Protein AF-A0A943TCZ1-F1 (afdb_monomer_lite)

pLDDT: mean 88.21, std 10.5, range [41.62, 96.69]

Structure (mmCIF, N/CA/C/O backbone):
data_AF-A0A943TCZ1-F1
#
_entry.id   AF-A0A943TCZ1-F1
#
loop_
_atom_site.group_PDB
_atom_site.id
_atom_site.type_symbol
_atom_site.label_atom_id
_atom_site.label_alt_id
_atom_site.label_comp_id
_atom_site.label_asym_id
_atom_site.label_entity_id
_atom_site.label_seq_id
_atom_site.pdbx_PDB_ins_code
_atom_site.Cartn_x
_atom_site.Cartn_y
_atom_site.Cartn_z
_atom_site.occupancy
_atom_site.B_iso_or_equiv
_atom_site.auth_seq_id
_atom_site.auth_comp_id
_atom_site.auth_asym_id
_atom_site.auth_atom_id
_atom_site.pdbx_PDB_model_num
ATOM 1 N N . MET A 1 1 ? 4.878 27.561 10.740 1.00 53.47 1 MET A N 1
ATOM 2 C CA . MET A 1 1 ? 6.114 27.032 10.126 1.00 53.47 1 MET A CA 1
ATOM 3 C C . MET A 1 1 ? 5.640 25.947 9.179 1.00 53.47 1 MET A C 1
ATOM 5 O O . MET A 1 1 ? 4.854 25.131 9.629 1.00 53.47 1 MET A O 1
ATOM 9 N N . ILE A 1 2 ? 5.937 26.038 7.881 1.00 61.66 2 ILE A N 1
ATOM 10 C CA . ILE A 1 2 ? 5.538 24.991 6.928 1.00 61.66 2 ILE A CA 1
ATOM 11 C C . ILE A 1 2 ? 6.562 23.873 7.087 1.00 61.66 2 ILE A C 1
ATOM 13 O O . ILE A 1 2 ? 7.747 24.120 6.853 1.00 61.66 2 ILE A O 1
ATOM 17 N N . ASP A 1 3 ? 6.124 22.692 7.509 1.00 73.38 3 ASP A N 1
ATOM 18 C CA . ASP A 1 3 ? 7.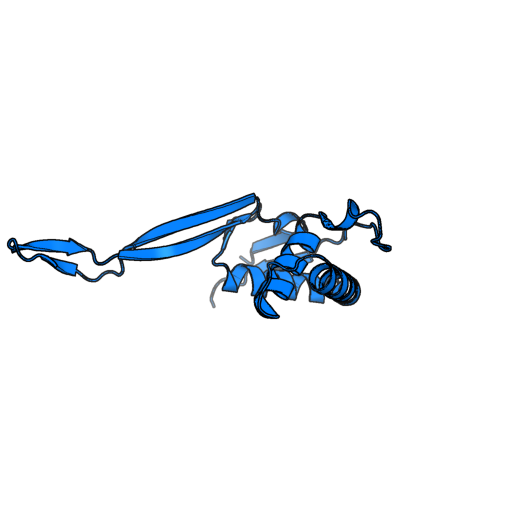007 21.533 7.587 1.00 73.38 3 ASP A CA 1
ATOM 19 C C . ASP A 1 3 ? 7.156 20.940 6.184 1.00 73.38 3 ASP A C 1
ATOM 21 O O . ASP A 1 3 ? 6.188 20.537 5.536 1.00 73.38 3 ASP A O 1
ATOM 25 N N . MET A 1 4 ? 8.394 20.945 5.687 1.00 77.38 4 MET A N 1
ATOM 26 C CA . MET A 1 4 ? 8.756 20.368 4.396 1.00 77.38 4 MET A CA 1
ATOM 27 C C . MET A 1 4 ? 9.353 18.981 4.623 1.00 77.38 4 MET A C 1
ATOM 29 O O . MET A 1 4 ? 10.403 18.848 5.256 1.00 77.38 4 MET A O 1
ATOM 33 N N . LYS A 1 5 ? 8.723 17.954 4.052 1.00 79.56 5 LYS A N 1
ATOM 34 C CA . LYS A 1 5 ? 9.248 16.586 4.019 1.00 79.56 5 LYS A CA 1
ATOM 35 C C . LYS A 1 5 ? 9.639 16.223 2.595 1.00 79.56 5 LYS A C 1
ATOM 37 O O . LYS A 1 5 ? 8.893 16.459 1.650 1.00 79.56 5 LYS A O 1
ATOM 42 N N . ILE A 1 6 ? 10.824 15.644 2.444 1.00 81.19 6 ILE A N 1
ATOM 43 C CA . ILE A 1 6 ? 11.269 15.056 1.181 1.00 81.19 6 ILE A CA 1
ATOM 44 C C . ILE A 1 6 ? 10.963 13.570 1.272 1.00 81.19 6 ILE A C 1
ATOM 46 O O . ILE A 1 6 ? 11.520 12.900 2.138 1.00 81.19 6 ILE A O 1
ATOM 50 N N . VAL A 1 7 ? 10.098 13.074 0.396 1.00 83.75 7 VAL A N 1
ATOM 51 C CA . VAL A 1 7 ? 9.705 11.663 0.358 1.00 83.75 7 VAL A CA 1
ATOM 52 C C . VAL A 1 7 ? 10.007 11.055 -1.005 1.00 83.75 7 VAL A C 1
ATOM 54 O O . VAL A 1 7 ? 10.078 11.752 -2.018 1.00 83.75 7 VAL A O 1
ATOM 57 N N . CYS A 1 8 ? 10.181 9.745 -1.043 1.00 87.44 8 CYS A N 1
ATOM 58 C CA . CYS A 1 8 ? 10.250 8.950 -2.263 1.00 87.44 8 CYS A CA 1
ATOM 59 C C . CYS A 1 8 ? 9.148 7.887 -2.252 1.00 87.44 8 CYS A C 1
ATOM 61 O O . CYS A 1 8 ? 8.582 7.583 -1.203 1.00 87.44 8 CYS A O 1
ATOM 63 N N . ILE A 1 9 ? 8.834 7.297 -3.407 1.00 89.75 9 ILE A N 1
ATOM 64 C CA . ILE A 1 9 ? 7.777 6.276 -3.479 1.00 89.75 9 ILE A CA 1
ATOM 65 C C . ILE A 1 9 ? 8.054 5.084 -2.547 1.00 89.75 9 ILE A C 1
ATOM 67 O O . ILE A 1 9 ? 7.140 4.564 -1.912 1.00 89.75 9 ILE A O 1
ATOM 71 N N . SER A 1 10 ? 9.325 4.712 -2.374 1.00 91.12 10 SER A N 1
ATOM 72 C CA . SER A 1 10 ? 9.715 3.625 -1.475 1.00 91.12 10 SER A CA 1
ATOM 73 C C . SER A 1 10 ? 9.480 3.915 0.003 1.00 91.12 10 SER A C 1
ATOM 75 O O . SER A 1 10 ? 9.431 2.982 0.799 1.00 91.12 10 SER A O 1
ATOM 77 N N . ASP A 1 11 ? 9.274 5.175 0.390 1.00 91.62 11 ASP A N 1
ATOM 78 C CA . ASP A 1 11 ? 8.892 5.503 1.763 1.00 91.62 11 ASP A CA 1
ATOM 79 C C . ASP A 1 11 ? 7.479 5.020 2.112 1.00 91.62 11 ASP A C 1
ATOM 81 O O . ASP A 1 11 ? 7.190 4.774 3.284 1.00 91.62 11 ASP A O 1
ATOM 85 N N . TYR A 1 12 ? 6.633 4.822 1.096 1.00 92.31 12 TYR A N 1
ATOM 86 C CA . TYR A 1 12 ? 5.274 4.292 1.214 1.00 92.31 12 TYR A CA 1
ATOM 87 C C . TYR A 1 12 ? 5.229 2.762 1.158 1.00 92.31 12 TYR A C 1
ATOM 89 O O . TYR A 1 12 ? 4.146 2.183 1.253 1.00 92.31 12 TYR A O 1
ATOM 97 N N . ALA A 1 13 ? 6.375 2.084 1.030 1.00 94.62 13 ALA A N 1
ATOM 98 C CA . ALA A 1 13 ? 6.426 0.629 1.071 1.00 94.62 13 ALA A CA 1
ATOM 99 C C . ALA A 1 13 ? 5.868 0.106 2.406 1.00 94.62 13 ALA A C 1
ATOM 101 O O . ALA A 1 13 ? 6.247 0.560 3.489 1.00 94.62 13 ALA A O 1
ATOM 102 N N . ILE A 1 14 ? 4.944 -0.852 2.318 1.00 96.38 14 ILE A N 1
ATOM 103 C CA . ILE A 1 14 ? 4.311 -1.461 3.488 1.00 96.38 14 ILE A CA 1
ATOM 104 C C . ILE A 1 14 ? 5.264 -2.505 4.070 1.00 96.38 14 ILE A C 1
ATOM 106 O O . ILE A 1 14 ? 5.535 -3.521 3.433 1.00 96.38 14 ILE A O 1
ATOM 110 N N . HIS A 1 15 ? 5.707 -2.290 5.307 1.00 94.25 15 HIS A N 1
ATOM 111 C CA . HIS A 1 15 ? 6.481 -3.278 6.068 1.00 94.25 15 HIS A CA 1
ATOM 112 C C . HIS A 1 15 ? 5.571 -4.263 6.791 1.00 94.25 15 HIS A C 1
ATOM 114 O O . HIS A 1 15 ? 5.792 -5.474 6.767 1.00 94.25 15 HIS A O 1
ATOM 120 N N . HIS A 1 16 ? 4.522 -3.739 7.429 1.00 94.06 16 HIS A N 1
ATOM 121 C CA . HIS A 1 16 ? 3.592 -4.529 8.226 1.00 94.06 16 HIS A CA 1
ATOM 122 C C . HIS A 1 16 ? 2.151 -4.074 8.019 1.00 94.06 16 HIS A C 1
ATOM 124 O O . HIS A 1 16 ? 1.847 -2.882 8.050 1.00 94.06 16 HIS A O 1
ATOM 130 N N . ARG A 1 17 ? 1.251 -5.051 7.873 1.00 95.31 17 ARG A N 1
ATOM 131 C CA . ARG A 1 17 ? -0.197 -4.860 7.990 1.00 95.31 17 ARG A CA 1
ATOM 132 C C . ARG A 1 17 ? -0.602 -5.244 9.413 1.00 95.31 17 ARG A C 1
ATOM 134 O O . ARG A 1 17 ? -0.423 -6.390 9.820 1.00 95.31 17 ARG A O 1
ATOM 141 N N . ILE A 1 18 ? -1.081 -4.277 10.187 1.00 95.12 18 ILE A N 1
ATOM 142 C CA . ILE A 1 18 ? -1.345 -4.399 11.623 1.00 95.12 18 ILE A CA 1
ATOM 143 C C . ILE A 1 18 ? -2.848 -4.295 11.867 1.00 95.12 18 ILE A C 1
ATOM 145 O O . ILE A 1 18 ? -3.475 -3.307 11.500 1.00 95.12 18 ILE A O 1
ATOM 149 N N . GLY A 1 19 ? -3.418 -5.283 12.553 1.00 94.69 19 GLY A N 1
ATOM 150 C CA . GLY A 1 19 ? -4.782 -5.221 13.070 1.00 94.69 19 GLY A CA 1
ATOM 151 C C . GLY A 1 19 ? -4.804 -4.781 14.534 1.00 94.69 19 GLY A C 1
ATOM 152 O O . GLY A 1 19 ? -4.134 -5.393 15.368 1.00 94.69 19 GLY A O 1
ATOM 153 N N . ARG A 1 20 ? -5.577 -3.745 14.875 1.00 93.00 20 ARG A N 1
ATOM 154 C CA . ARG A 1 20 ? -5.735 -3.245 16.252 1.00 93.00 20 ARG A CA 1
ATOM 155 C C . ARG A 1 20 ? -7.204 -3.151 16.643 1.00 93.00 20 ARG A C 1
ATOM 157 O O . ARG A 1 20 ? -8.063 -2.791 15.847 1.00 93.00 20 ARG A O 1
ATOM 164 N N . SER A 1 21 ? -7.491 -3.464 17.903 1.00 91.56 21 SER A N 1
ATOM 165 C CA . SER A 1 21 ? -8.804 -3.233 18.507 1.00 91.56 21 SER A CA 1
ATOM 166 C C . SER A 1 21 ? -8.819 -1.842 19.130 1.00 91.56 21 SER A C 1
ATOM 168 O O . SER A 1 21 ? -8.202 -1.643 20.175 1.00 91.56 21 SER A O 1
ATOM 170 N N . GLU A 1 22 ? -9.562 -0.909 18.544 1.00 90.25 22 GLU A N 1
ATOM 171 C CA . GLU A 1 22 ? -9.696 0.448 19.075 1.00 90.25 22 GLU A CA 1
ATOM 172 C C . GLU A 1 22 ? -11.033 0.658 19.797 1.00 90.25 22 GLU A C 1
ATOM 174 O O . GLU A 1 22 ? -12.077 0.198 19.321 1.00 90.25 22 GLU A O 1
ATOM 179 N N . PRO A 1 23 ? -11.040 1.363 20.942 1.00 88.19 23 PRO A N 1
ATOM 180 C CA . PRO A 1 23 ? -12.271 1.715 21.630 1.00 88.19 23 PRO A CA 1
ATOM 181 C C . PRO A 1 23 ? -13.070 2.740 20.820 1.00 88.19 23 PRO A C 1
ATOM 183 O O . PRO A 1 23 ? -12.549 3.745 20.353 1.00 88.19 23 PRO A O 1
ATOM 186 N N . THR A 1 24 ? -14.378 2.522 20.711 1.00 86.81 24 THR A N 1
ATOM 187 C CA . THR A 1 24 ? -15.301 3.426 19.995 1.00 86.81 24 THR A CA 1
ATOM 188 C C . THR A 1 24 ? -15.723 4.653 20.806 1.00 86.81 24 THR A C 1
ATOM 190 O O . THR A 1 24 ? -16.577 5.415 20.366 1.00 86.81 24 THR A O 1
ATOM 193 N N . GLY A 1 25 ? -15.228 4.799 22.036 1.00 86.88 25 GLY A N 1
ATOM 194 C CA . GLY A 1 25 ? -15.722 5.787 23.001 1.00 86.88 25 GLY A CA 1
ATOM 195 C C . GLY A 1 25 ? -17.074 5.431 23.637 1.00 86.88 25 GLY A C 1
ATOM 196 O O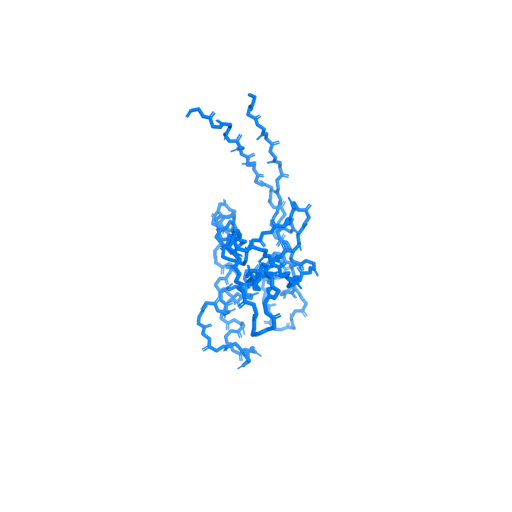 . GLY A 1 25 ? -17.474 6.071 24.604 1.00 86.88 25 GLY A O 1
ATOM 197 N N . THR A 1 26 ? -17.756 4.380 23.166 1.00 88.12 26 THR A N 1
ATOM 198 C CA . THR A 1 26 ? -19.015 3.895 23.755 1.00 88.12 26 THR A CA 1
ATOM 199 C C . THR A 1 26 ? -18.789 2.699 24.680 1.00 88.12 26 THR A C 1
ATOM 201 O O . THR A 1 26 ? -17.848 1.918 24.506 1.00 88.12 26 THR A O 1
ATOM 204 N N . THR A 1 27 ? -19.653 2.545 25.681 1.00 91.81 27 THR A N 1
ATOM 205 C CA . THR A 1 27 ? -19.656 1.405 26.607 1.00 91.81 27 THR A CA 1
ATOM 206 C C . THR A 1 27 ? -20.961 0.621 26.500 1.00 91.81 27 THR A C 1
ATOM 208 O O . THR A 1 27 ? -21.969 1.123 26.008 1.00 91.81 27 THR A O 1
ATOM 211 N N . TYR A 1 28 ? -20.945 -0.637 26.936 1.00 90.00 28 TYR A N 1
ATOM 212 C CA . TYR A 1 28 ? -22.134 -1.477 27.048 1.00 90.00 28 TYR A CA 1
ATOM 213 C C . TYR A 1 28 ? -22.106 -2.286 28.346 1.00 90.00 28 TYR A C 1
ATOM 215 O O . TYR A 1 28 ? -21.039 -2.656 28.846 1.00 90.00 28 TYR A O 1
ATOM 223 N N . THR A 1 29 ? -23.287 -2.576 28.890 1.00 90.75 29 THR A N 1
ATOM 224 C CA . THR A 1 29 ? -23.441 -3.435 30.069 1.00 90.75 29 THR A CA 1
ATOM 225 C C . THR A 1 29 ? -23.580 -4.886 29.622 1.00 90.75 29 THR A C 1
ATOM 227 O O . THR A 1 29 ? -24.446 -5.237 28.824 1.00 90.75 29 THR A O 1
ATOM 230 N N . THR A 1 30 ? -22.700 -5.747 30.121 1.00 89.12 30 THR A N 1
ATOM 231 C CA . THR A 1 30 ? -22.760 -7.193 29.883 1.00 89.12 30 THR A CA 1
ATOM 232 C C . THR A 1 30 ? -23.941 -7.820 30.628 1.00 89.12 30 THR A C 1
ATOM 234 O O . THR A 1 30 ? -24.446 -7.262 31.600 1.00 89.12 30 THR A O 1
ATOM 237 N N . ARG A 1 31 ? -24.339 -9.040 30.242 1.00 87.81 31 ARG A N 1
ATOM 238 C CA . ARG A 1 31 ? -25.409 -9.803 30.916 1.00 87.81 31 ARG A CA 1
ATOM 239 C C . ARG A 1 31 ? -25.187 -9.986 32.428 1.00 87.81 31 ARG A C 1
ATOM 241 O O . ARG A 1 31 ? -26.148 -10.158 33.164 1.00 87.81 31 ARG A O 1
ATOM 248 N N . PHE A 1 32 ? -23.934 -9.934 32.882 1.00 90.25 32 PHE A N 1
ATOM 249 C CA . PHE A 1 32 ? -23.540 -10.056 34.289 1.00 90.25 32 PHE A CA 1
ATOM 250 C C . PHE A 1 32 ? -23.456 -8.706 35.028 1.00 90.25 32 PHE A C 1
ATOM 252 O O . PHE A 1 32 ? -22.952 -8.659 36.142 1.00 90.25 32 PHE A O 1
ATOM 259 N N . GLY A 1 33 ? -23.897 -7.604 34.412 1.00 90.00 33 GLY A N 1
ATOM 260 C CA . GLY A 1 33 ? -23.903 -6.266 35.016 1.00 90.00 33 GLY A CA 1
ATOM 261 C C . GLY A 1 33 ? -22.589 -5.486 34.893 1.00 90.00 33 GLY A C 1
ATOM 262 O O . GLY A 1 33 ? -22.540 -4.324 35.278 1.00 90.00 33 GLY A O 1
ATOM 263 N N . ASN A 1 34 ? -21.532 -6.070 34.318 1.00 92.44 34 ASN A N 1
ATOM 264 C CA . ASN A 1 34 ? -20.249 -5.378 34.149 1.00 92.44 34 ASN A CA 1
ATOM 265 C C . ASN A 1 34 ? -20.274 -4.435 32.942 1.00 92.44 34 ASN A C 1
ATOM 267 O O . ASN A 1 34 ? -20.676 -4.857 31.855 1.00 92.44 34 ASN A O 1
ATOM 271 N N . THR A 1 35 ? -19.765 -3.215 33.104 1.00 89.50 35 THR A N 1
ATOM 272 C CA . THR A 1 35 ? -19.562 -2.254 32.009 1.00 89.50 35 THR A CA 1
ATOM 273 C C . THR A 1 35 ? -18.283 -2.581 31.239 1.00 89.50 35 THR A C 1
ATOM 275 O O . THR A 1 35 ? -17.225 -2.766 31.837 1.00 89.50 35 THR A O 1
ATOM 278 N N . ARG A 1 36 ? -18.359 -2.646 29.907 1.00 88.75 36 ARG A N 1
ATOM 279 C CA . ARG A 1 36 ? -17.199 -2.817 29.018 1.00 88.75 36 ARG A CA 1
ATOM 280 C C . ARG A 1 36 ? -17.192 -1.770 27.912 1.00 88.75 36 ARG A C 1
ATOM 282 O O . ARG A 1 36 ? -18.247 -1.294 27.504 1.00 88.75 36 ARG A O 1
ATOM 289 N N . HIS A 1 37 ? -16.008 -1.441 27.401 1.00 89.56 37 HIS A N 1
ATOM 290 C CA . HIS A 1 37 ? -15.878 -0.621 26.198 1.00 89.56 37 HIS A CA 1
ATOM 291 C C . HIS A 1 37 ? -16.273 -1.423 24.963 1.00 89.56 37 HIS A C 1
ATOM 293 O O . HIS A 1 37 ? -15.898 -2.588 24.805 1.00 89.56 37 HIS A O 1
ATOM 299 N N . LYS A 1 38 ? -17.035 -0.786 24.078 1.00 90.94 38 LYS A N 1
ATOM 300 C CA . LYS A 1 38 ? -17.269 -1.300 22.738 1.00 90.94 38 LYS A CA 1
ATOM 301 C C . LYS A 1 38 ? -16.035 -0.977 21.905 1.00 90.94 38 LYS A C 1
ATOM 303 O O . LYS A 1 38 ? -15.711 0.195 21.713 1.00 90.94 38 LYS A O 1
ATOM 308 N N . ASN A 1 39 ? -15.379 -2.015 21.410 1.00 91.38 39 ASN A N 1
ATOM 309 C CA . ASN A 1 39 ? -14.218 -1.889 20.541 1.00 91.38 39 ASN A CA 1
ATOM 310 C C . ASN A 1 39 ? -14.586 -2.266 19.106 1.00 91.38 39 ASN A C 1
ATOM 312 O O . ASN A 1 39 ? -15.529 -3.030 18.886 1.00 91.38 39 ASN A O 1
ATOM 316 N N . VAL A 1 40 ? -13.833 -1.741 18.146 1.00 93.19 40 VAL A N 1
ATOM 317 C CA . VAL A 1 40 ? -13.921 -2.097 16.727 1.00 93.19 40 VAL A CA 1
ATOM 318 C C . VAL A 1 40 ? -12.521 -2.438 16.235 1.00 93.19 40 VAL A C 1
ATOM 320 O O . VAL A 1 40 ? -11.536 -1.829 16.652 1.00 93.19 40 VAL A O 1
ATOM 323 N N . PHE A 1 41 ? -12.434 -3.450 15.379 1.00 93.56 41 PHE A N 1
ATOM 324 C CA . PHE A 1 41 ? -11.192 -3.812 14.715 1.00 93.56 41 PHE A CA 1
ATOM 325 C C . PHE A 1 41 ? -10.878 -2.803 13.606 1.00 93.56 41 PHE A C 1
ATOM 327 O O . PHE A 1 41 ? -11.757 -2.468 12.814 1.00 93.56 41 PHE A O 1
ATOM 334 N N . LYS A 1 42 ? -9.634 -2.335 13.555 1.00 93.81 42 LYS A N 1
ATOM 335 C CA . LYS A 1 42 ? -9.113 -1.452 12.514 1.00 93.81 42 LYS A CA 1
ATOM 336 C C . LYS A 1 42 ? -7.776 -1.967 12.006 1.00 93.81 42 LYS A C 1
ATOM 338 O O . LYS A 1 42 ? -6.987 -2.515 12.776 1.00 93.81 42 LYS A O 1
ATOM 343 N N . GLU A 1 43 ? -7.528 -1.750 10.725 1.00 95.69 43 GLU A N 1
ATOM 344 C CA . GLU A 1 43 ? -6.269 -2.093 10.074 1.00 95.69 43 GLU A CA 1
ATOM 345 C C . GLU A 1 43 ? -5.407 -0.853 9.864 1.00 95.69 43 GLU A C 1
ATOM 347 O O . GLU A 1 43 ? -5.918 0.242 9.619 1.00 95.69 43 GLU A O 1
ATOM 352 N N . PHE A 1 44 ? -4.096 -1.054 9.948 1.00 95.56 44 PHE A N 1
ATOM 353 C CA . PHE A 1 44 ? -3.080 -0.033 9.753 1.00 95.56 44 PHE A CA 1
ATOM 354 C C . PHE A 1 44 ? -1.910 -0.593 8.952 1.00 95.56 44 PHE A C 1
ATOM 356 O O . PHE A 1 44 ? -1.484 -1.726 9.175 1.00 95.56 44 PHE A O 1
ATOM 363 N N . TYR A 1 45 ? -1.364 0.207 8.045 1.00 96.69 45 TYR A N 1
ATOM 364 C CA . TYR A 1 45 ? -0.166 -0.110 7.278 1.00 96.69 45 TYR A CA 1
ATOM 365 C C . TYR A 1 45 ? 1.004 0.693 7.822 1.00 96.69 45 TYR A C 1
ATOM 367 O O . TYR A 1 45 ? 0.968 1.923 7.845 1.00 96.69 45 TYR A O 1
ATOM 375 N N . GLN A 1 46 ? 2.031 -0.016 8.280 1.00 95.69 46 GLN A N 1
ATOM 376 C CA . GLN A 1 46 ? 3.266 0.576 8.767 1.00 95.69 46 GLN A CA 1
ATOM 377 C C . GLN A 1 46 ? 4.240 0.763 7.604 1.00 95.69 46 GLN A C 1
ATOM 379 O O . GLN A 1 46 ? 4.569 -0.197 6.904 1.00 95.69 46 GLN A O 1
ATOM 384 N N . THR A 1 47 ? 4.712 1.994 7.433 1.00 94.56 47 THR A N 1
ATOM 385 C CA . THR A 1 47 ? 5.641 2.428 6.377 1.00 94.56 47 THR A CA 1
ATOM 386 C C . THR A 1 47 ? 6.822 3.193 6.993 1.00 94.56 47 THR A C 1
ATOM 388 O O . THR A 1 47 ? 6.863 3.378 8.213 1.00 94.56 47 THR A O 1
ATOM 391 N N . ASN A 1 48 ? 7.782 3.666 6.189 1.00 90.50 48 ASN A N 1
ATOM 392 C CA . ASN A 1 48 ? 8.928 4.440 6.703 1.00 90.50 48 ASN A CA 1
ATOM 393 C C . ASN A 1 48 ? 8.529 5.809 7.270 1.00 90.50 48 ASN A C 1
ATOM 395 O O . ASN A 1 48 ? 9.219 6.350 8.132 1.00 90.50 48 ASN A O 1
ATOM 399 N N . ILE A 1 49 ? 7.426 6.372 6.782 1.00 89.56 49 ILE A N 1
ATOM 400 C CA . ILE A 1 49 ? 6.963 7.725 7.124 1.00 89.56 49 ILE A CA 1
ATOM 401 C C . ILE A 1 49 ? 5.832 7.729 8.157 1.00 89.56 49 ILE A C 1
ATOM 403 O O . ILE A 1 49 ? 5.365 8.797 8.548 1.00 89.56 49 ILE A O 1
ATOM 407 N N . GLY A 1 50 ? 5.401 6.551 8.614 1.00 91.62 50 GLY A N 1
ATOM 408 C CA . GLY A 1 50 ? 4.392 6.411 9.657 1.00 91.62 50 GLY A CA 1
ATOM 409 C C . GLY A 1 50 ? 3.371 5.315 9.385 1.00 91.62 50 GLY A C 1
ATOM 410 O O . GLY A 1 50 ? 3.550 4.446 8.526 1.00 91.62 50 GLY A O 1
ATOM 411 N N . GLU A 1 51 ? 2.296 5.359 10.165 1.00 94.56 51 GLU A N 1
ATOM 412 C CA . GLU A 1 51 ? 1.169 4.439 10.065 1.00 94.56 51 GLU A CA 1
ATOM 413 C C . GLU A 1 51 ? -0.011 5.112 9.368 1.00 94.56 51 GLU A C 1
ATOM 415 O O . GLU A 1 51 ? -0.377 6.243 9.687 1.00 94.56 51 GLU A O 1
ATOM 420 N N . PHE A 1 52 ? -0.639 4.386 8.450 1.00 94.44 52 PHE A N 1
ATOM 421 C CA . PHE A 1 52 ? -1.812 4.844 7.712 1.00 94.44 52 PHE A CA 1
ATOM 422 C C . PHE A 1 52 ? -2.952 3.844 7.847 1.00 94.44 52 PHE A C 1
ATOM 424 O O . PHE A 1 52 ? -2.717 2.648 8.003 1.00 94.44 52 PHE A O 1
ATOM 431 N N . THR A 1 53 ? -4.193 4.307 7.718 1.00 94.56 53 THR A N 1
ATOM 432 C CA . THR A 1 53 ? -5.293 3.398 7.371 1.00 94.56 53 THR A CA 1
ATOM 433 C C . THR A 1 53 ? -5.135 2.937 5.914 1.00 94.56 53 THR A C 1
ATOM 435 O O . THR A 1 5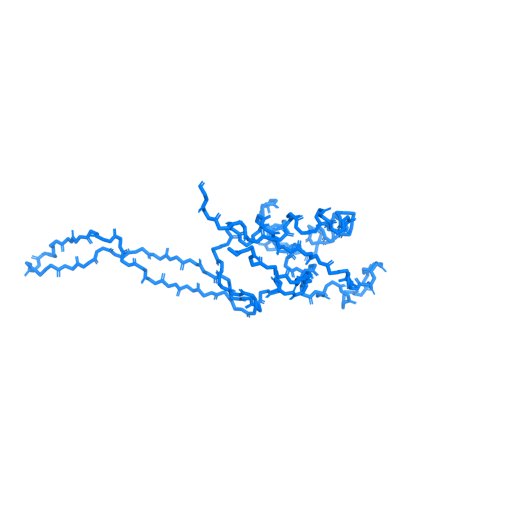3 ? -4.566 3.687 5.117 1.00 94.56 53 THR A O 1
ATOM 438 N N . PRO A 1 54 ? -5.648 1.753 5.529 1.00 95.00 54 PRO A N 1
ATOM 439 C CA . PRO A 1 54 ? -5.549 1.253 4.155 1.00 95.00 54 PRO A CA 1
ATOM 440 C C . PRO A 1 54 ? -6.028 2.257 3.100 1.00 95.00 54 PRO A C 1
ATOM 442 O O . PRO A 1 54 ? -5.317 2.543 2.140 1.00 95.00 54 PRO A O 1
ATOM 445 N N . GLU A 1 55 ? -7.195 2.865 3.332 1.00 94.31 55 GLU A N 1
ATOM 446 C CA . GLU A 1 55 ? -7.787 3.855 2.426 1.00 94.31 55 GLU A CA 1
ATOM 447 C C . GLU A 1 55 ? -6.886 5.083 2.261 1.00 94.31 55 GLU A C 1
ATOM 449 O O . GLU A 1 55 ? -6.638 5.525 1.139 1.00 94.31 55 GLU A O 1
ATOM 454 N N . LYS A 1 56 ? -6.345 5.611 3.371 1.00 94.56 56 LYS A N 1
ATOM 455 C CA . LYS A 1 56 ? -5.488 6.797 3.318 1.00 94.56 56 LYS A CA 1
ATOM 456 C C . LYS A 1 56 ? -4.136 6.493 2.685 1.00 94.56 56 LYS A C 1
ATOM 458 O O . LYS A 1 56 ? -3.614 7.313 1.936 1.00 94.56 56 LYS A O 1
ATOM 463 N N . TRP A 1 57 ? -3.576 5.323 2.980 1.00 96.31 57 TRP A N 1
ATOM 464 C CA . TRP A 1 57 ? -2.334 4.870 2.370 1.00 96.31 57 TRP A CA 1
ATOM 465 C C . TRP A 1 57 ? -2.464 4.806 0.847 1.00 96.31 57 TRP A C 1
ATOM 467 O O . TRP A 1 57 ? -1.621 5.363 0.145 1.00 96.31 57 TRP A O 1
ATOM 477 N N . LEU A 1 58 ? -3.538 4.189 0.343 1.00 96.00 58 LEU A N 1
ATOM 478 C CA . LEU A 1 58 ? -3.780 4.070 -1.092 1.00 96.00 58 LEU A CA 1
ATOM 479 C C . LEU A 1 58 ? -3.946 5.446 -1.744 1.00 96.00 58 LEU A C 1
ATOM 481 O O . LEU A 1 58 ? -3.286 5.734 -2.739 1.00 96.00 58 LEU A O 1
ATOM 485 N N . GLU A 1 59 ? -4.763 6.317 -1.145 1.00 94.75 59 GLU A N 1
ATOM 486 C CA . GLU A 1 59 ? -4.997 7.681 -1.633 1.00 94.75 59 GLU A CA 1
ATOM 487 C C . GLU A 1 59 ? -3.683 8.462 -1.800 1.00 94.75 59 GLU A C 1
ATOM 489 O O . GLU A 1 59 ? -3.409 8.994 -2.877 1.00 94.75 59 GLU A O 1
ATOM 494 N N . VAL A 1 60 ? -2.845 8.511 -0.757 1.00 92.25 60 VAL A N 1
ATOM 495 C CA . VAL A 1 60 ? -1.590 9.279 -0.802 1.00 92.25 60 VAL A CA 1
ATOM 496 C C . VAL A 1 60 ? -0.566 8.622 -1.732 1.00 92.25 60 VAL A C 1
ATOM 498 O O . VAL A 1 60 ? 0.135 9.322 -2.461 1.00 92.25 60 VAL A O 1
ATOM 501 N N . THR A 1 61 ? -0.501 7.289 -1.768 1.00 93.25 61 THR A N 1
ATOM 502 C CA . THR A 1 61 ? 0.428 6.570 -2.654 1.00 93.25 61 THR A CA 1
ATOM 503 C C . THR A 1 61 ? 0.099 6.837 -4.124 1.00 93.25 61 THR A C 1
ATOM 505 O O . THR A 1 61 ? 0.998 7.165 -4.898 1.00 93.25 61 THR A O 1
ATOM 508 N N . LEU A 1 62 ? -1.182 6.792 -4.508 1.00 94.44 62 LEU A N 1
A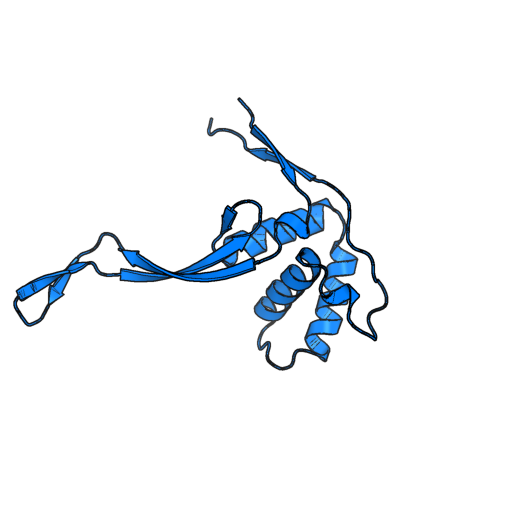TOM 509 C CA . LEU A 1 62 ? -1.621 7.113 -5.871 1.00 94.44 62 LEU A CA 1
ATOM 510 C C . LEU A 1 62 ? -1.349 8.578 -6.240 1.00 94.44 62 LEU A C 1
ATOM 512 O O . LEU A 1 62 ? -0.862 8.847 -7.337 1.00 94.44 62 LEU A O 1
ATOM 516 N N . GLN A 1 63 ? -1.581 9.524 -5.322 1.00 91.75 63 GLN A N 1
ATOM 517 C CA . GLN A 1 63 ? -1.241 10.938 -5.545 1.00 91.75 63 GLN A CA 1
ATOM 518 C C . GLN A 1 63 ? 0.253 11.131 -5.832 1.00 91.75 63 GLN A C 1
ATOM 520 O O . GLN A 1 63 ? 0.632 11.942 -6.681 1.00 91.75 63 GLN A O 1
ATOM 525 N N . ILE A 1 64 ? 1.118 10.375 -5.155 1.00 90.38 64 ILE A N 1
ATOM 526 C CA . ILE A 1 64 ? 2.565 10.447 -5.370 1.00 90.38 64 ILE A CA 1
ATOM 527 C C . ILE A 1 64 ? 2.958 9.815 -6.694 1.00 90.38 64 ILE A C 1
ATOM 529 O O . ILE A 1 64 ? 3.724 10.431 -7.427 1.00 90.38 64 ILE A O 1
ATOM 533 N N . ILE A 1 65 ? 2.407 8.651 -7.044 1.00 91.62 65 ILE A N 1
ATOM 534 C CA . ILE A 1 65 ? 2.614 8.032 -8.364 1.00 91.62 65 ILE A CA 1
ATOM 535 C C . ILE A 1 65 ? 2.243 9.021 -9.471 1.00 91.62 65 ILE A C 1
ATOM 537 O O . ILE A 1 65 ? 3.023 9.240 -10.399 1.00 91.62 65 ILE A O 1
ATOM 541 N N . GLN A 1 66 ? 1.096 9.686 -9.327 1.00 91.31 66 GLN A N 1
ATOM 542 C CA . GLN A 1 66 ? 0.636 10.693 -10.271 1.00 91.31 66 GLN A CA 1
ATOM 543 C C . GLN A 1 66 ? 1.588 11.894 -10.344 1.00 91.31 66 GLN A C 1
ATOM 545 O O . GLN A 1 66 ? 1.919 12.346 -11.439 1.00 91.31 66 GLN A O 1
ATOM 550 N N . THR A 1 67 ? 2.058 12.386 -9.195 1.00 88.50 67 THR A N 1
ATOM 551 C CA . THR A 1 67 ? 3.008 13.510 -9.105 1.00 88.50 67 THR A CA 1
ATOM 552 C C . THR A 1 67 ? 4.360 13.163 -9.732 1.00 88.50 67 THR A C 1
ATOM 554 O O . THR A 1 67 ? 4.995 14.015 -10.349 1.00 88.50 67 THR A O 1
ATOM 557 N N . LEU A 1 68 ? 4.787 11.906 -9.608 1.00 88.06 68 LEU A N 1
ATOM 558 C CA . LEU A 1 68 ? 6.000 11.372 -10.221 1.00 88.06 68 LEU A CA 1
ATOM 559 C C . LEU A 1 68 ? 5.831 11.027 -11.706 1.00 88.06 68 LEU A C 1
ATOM 561 O O . LEU A 1 68 ? 6.811 10.665 -12.348 1.00 88.06 68 LEU A O 1
ATOM 565 N N . MET A 1 69 ? 4.616 11.157 -12.248 1.00 88.56 69 MET A N 1
ATOM 566 C CA . MET A 1 69 ? 4.251 10.751 -13.606 1.00 88.56 69 MET A CA 1
ATOM 567 C C . MET A 1 69 ? 4.494 9.260 -13.898 1.00 88.56 69 MET A C 1
ATOM 569 O O . MET A 1 69 ? 4.667 8.873 -15.047 1.00 88.56 69 MET A O 1
ATOM 573 N N . GLU A 1 70 ? 4.437 8.402 -12.877 1.00 90.94 70 GLU A N 1
ATOM 574 C CA . GLU A 1 70 ? 4.666 6.951 -12.995 1.00 90.94 70 GLU A CA 1
ATOM 575 C C . GLU A 1 70 ? 3.350 6.167 -13.188 1.00 90.94 70 GLU A C 1
ATOM 577 O O . GLU A 1 70 ? 3.254 4.989 -12.847 1.00 90.94 70 GLU A O 1
ATOM 582 N N . ASN A 1 71 ? 2.304 6.816 -13.718 1.00 93.00 71 ASN A N 1
ATOM 583 C CA . ASN A 1 71 ? 0.996 6.181 -13.932 1.00 93.00 71 ASN A CA 1
ATOM 584 C C . ASN A 1 71 ? 1.064 5.062 -14.979 1.00 93.00 71 ASN A C 1
ATOM 586 O O . ASN A 1 71 ? 0.404 4.045 -14.816 1.00 93.00 71 ASN A O 1
ATOM 590 N N . GLU A 1 72 ? 1.873 5.233 -16.030 1.00 93.00 72 GLU A N 1
ATOM 591 C CA . GLU A 1 72 ? 2.060 4.202 -17.061 1.00 93.00 72 GLU A CA 1
ATOM 592 C C . GLU A 1 72 ? 2.647 2.925 -16.450 1.00 93.00 72 GLU A C 1
ATOM 594 O O . GLU A 1 72 ? 2.113 1.839 -16.654 1.00 93.00 72 GLU A O 1
ATOM 599 N N . LEU A 1 73 ? 3.670 3.067 -15.599 1.00 93.06 73 LEU A N 1
ATOM 600 C CA . LEU A 1 73 ? 4.266 1.947 -14.874 1.00 93.06 73 LEU A CA 1
ATOM 601 C C . LEU A 1 73 ? 3.257 1.272 -13.933 1.00 93.06 73 LEU A C 1
ATOM 603 O O . LEU A 1 73 ? 3.236 0.047 -13.824 1.00 93.06 73 LEU A O 1
ATOM 607 N N . LEU A 1 74 ? 2.406 2.049 -13.255 1.00 95.12 74 LEU A N 1
ATOM 608 C CA . LEU A 1 74 ? 1.348 1.490 -12.413 1.00 95.12 74 LEU A CA 1
ATOM 609 C C . LEU A 1 74 ? 0.345 0.661 -13.229 1.00 95.12 74 LEU A C 1
ATOM 611 O O . LEU A 1 74 ? -0.039 -0.415 -12.775 1.00 95.12 74 LEU A O 1
ATOM 615 N N . GLU A 1 75 ? -0.071 1.132 -14.405 1.00 95.25 75 GLU A N 1
ATOM 616 C CA . GLU A 1 75 ? -0.995 0.390 -15.271 1.00 95.25 75 GLU A CA 1
ATOM 617 C C . GLU A 1 75 ? -0.357 -0.896 -15.819 1.00 95.25 75 GLU A C 1
ATOM 619 O O . GLU A 1 75 ? -0.991 -1.949 -15.773 1.00 95.25 75 GLU A O 1
ATOM 624 N N . GLU A 1 76 ? 0.924 -0.875 -16.207 1.00 94.62 76 GLU A N 1
ATOM 625 C CA . GLU A 1 76 ? 1.648 -2.100 -16.585 1.00 94.62 76 GLU A CA 1
ATOM 626 C C . GLU A 1 76 ? 1.688 -3.125 -15.438 1.00 94.62 76 GLU A C 1
ATOM 628 O O . GLU A 1 76 ? 1.475 -4.325 -15.644 1.00 94.62 76 GLU A O 1
ATOM 633 N N . ILE A 1 77 ? 1.927 -2.664 -14.204 1.00 95.12 77 ILE A N 1
ATOM 634 C CA . ILE A 1 77 ? 1.898 -3.525 -13.015 1.00 95.12 77 ILE A CA 1
ATOM 635 C C . ILE A 1 77 ? 0.485 -4.077 -12.788 1.00 95.12 77 ILE A C 1
ATOM 637 O O . ILE A 1 77 ? 0.353 -5.269 -12.507 1.00 95.12 77 ILE A O 1
ATOM 641 N N . LYS A 1 78 ? -0.567 -3.261 -12.937 1.00 95.25 78 LYS A N 1
ATOM 642 C CA . LYS A 1 78 ? -1.965 -3.702 -12.790 1.00 95.25 78 LYS A CA 1
ATOM 643 C C . LYS A 1 78 ? -2.325 -4.793 -13.792 1.00 95.25 78 LYS A C 1
ATOM 645 O O . LYS A 1 78 ? -2.907 -5.799 -13.390 1.00 95.25 78 LYS A O 1
ATOM 650 N N . GLU A 1 79 ? -1.958 -4.634 -15.062 1.00 93.69 79 GLU A N 1
ATOM 651 C CA . GLU A 1 79 ? -2.189 -5.653 -16.094 1.00 93.69 79 GLU A CA 1
ATOM 652 C C . GLU A 1 79 ? -1.482 -6.968 -15.749 1.00 93.69 79 GLU A C 1
ATOM 654 O O . GLU A 1 79 ? -2.081 -8.047 -15.821 1.00 93.69 79 GLU A O 1
ATOM 659 N N . TYR A 1 80 ? -0.225 -6.884 -15.302 1.00 93.62 80 TYR A N 1
ATOM 660 C CA . TYR A 1 80 ? 0.529 -8.059 -14.880 1.00 93.62 80 TYR A CA 1
ATOM 661 C C . TYR A 1 80 ? -0.127 -8.753 -13.679 1.00 93.62 80 TYR A C 1
ATOM 663 O O . TYR A 1 80 ? -0.341 -9.968 -13.702 1.00 93.62 80 TYR A O 1
ATOM 671 N N . VAL A 1 81 ? -0.487 -7.991 -12.644 1.00 93.75 81 VAL A N 1
ATOM 672 C CA . VAL A 1 81 ? -1.142 -8.485 -11.426 1.00 93.75 81 VAL A CA 1
ATOM 673 C C . VAL A 1 81 ? -2.495 -9.116 -11.749 1.00 93.75 81 VAL A C 1
ATOM 675 O O . VAL A 1 81 ? -2.778 -10.209 -11.266 1.00 93.75 81 VAL A O 1
ATOM 678 N N . ALA A 1 82 ? -3.312 -8.499 -12.603 1.00 92.38 82 ALA A N 1
ATOM 679 C CA . ALA A 1 82 ? -4.609 -9.044 -13.000 1.00 92.38 82 ALA A CA 1
ATOM 680 C C . ALA A 1 82 ? -4.484 -10.417 -13.691 1.00 92.38 82 ALA A C 1
ATOM 682 O O . ALA A 1 82 ? -5.335 -11.286 -13.499 1.00 92.38 82 ALA A O 1
ATOM 683 N N . GLY A 1 83 ? -3.411 -10.636 -14.461 1.00 90.50 83 GLY A N 1
ATOM 684 C CA . GLY A 1 83 ? -3.139 -11.914 -15.127 1.00 90.50 83 GLY A CA 1
ATOM 685 C C . GLY A 1 83 ? -2.510 -12.992 -14.234 1.00 90.50 83 GLY A C 1
ATOM 686 O O . GLY A 1 83 ? -2.743 -14.179 -14.463 1.00 90.50 83 GLY A O 1
ATOM 687 N N . HIS A 1 84 ? -1.728 -12.606 -13.219 1.00 91.25 84 HIS A N 1
ATOM 688 C CA . HIS A 1 84 ? -0.890 -13.537 -12.441 1.00 91.25 84 HIS A CA 1
ATOM 689 C C . HIS A 1 84 ? -1.331 -13.718 -10.980 1.00 91.25 84 HIS A C 1
ATOM 691 O O . HIS A 1 84 ? -0.976 -14.713 -10.344 1.00 91.25 84 HIS A O 1
ATOM 697 N N . CYS A 1 85 ? -2.129 -12.801 -10.434 1.00 89.94 85 CYS A N 1
ATOM 698 C CA . CYS A 1 85 ? -2.563 -12.800 -9.037 1.00 89.94 85 CYS A CA 1
ATOM 699 C C . CYS A 1 85 ? -4.047 -13.171 -8.902 1.00 89.94 85 CYS A C 1
ATOM 701 O O . CYS A 1 85 ? -4.878 -12.365 -8.493 1.00 89.94 85 CYS A O 1
ATOM 703 N N . VAL A 1 86 ? -4.373 -14.438 -9.183 1.00 88.69 86 VAL A N 1
ATOM 704 C CA . VAL A 1 86 ? -5.754 -14.978 -9.214 1.00 88.69 86 VAL A CA 1
ATOM 705 C C . VAL A 1 86 ? -6.502 -14.862 -7.870 1.00 88.69 86 VAL A C 1
ATOM 707 O O . VAL A 1 86 ? -7.721 -15.011 -7.812 1.00 88.69 86 VAL A O 1
ATOM 710 N N . TRP A 1 87 ? -5.797 -14.613 -6.761 1.00 91.62 87 TRP A N 1
ATOM 711 C CA . TRP A 1 87 ? -6.416 -14.460 -5.440 1.00 91.62 87 TRP A CA 1
ATOM 712 C C . TRP A 1 87 ? -7.053 -13.081 -5.204 1.00 91.62 87 TRP A C 1
ATOM 714 O O . TRP A 1 87 ? -7.805 -12.945 -4.237 1.00 91.62 87 TRP A O 1
ATOM 724 N N . LEU A 1 88 ? -6.767 -12.082 -6.048 1.00 92.50 88 LEU A N 1
ATOM 725 C CA . LEU A 1 88 ? -7.359 -10.744 -5.975 1.00 92.50 88 LEU A CA 1
ATOM 726 C C . LEU A 1 88 ? -8.707 -10.753 -6.702 1.00 92.50 88 LEU A C 1
ATOM 728 O O . LEU A 1 88 ? -8.799 -11.162 -7.858 1.00 92.50 88 LEU A O 1
ATOM 732 N N . LYS A 1 89 ? -9.776 -10.356 -6.008 1.00 88.00 89 LYS A N 1
ATOM 733 C CA . LYS A 1 89 ? -11.159 -10.587 -6.467 1.00 88.00 89 LYS A CA 1
ATOM 734 C C . LYS A 1 89 ? -11.807 -9.381 -7.125 1.00 88.00 89 LYS A C 1
ATOM 736 O O . LYS A 1 89 ? -12.837 -9.532 -7.778 1.00 88.00 89 LYS A O 1
ATOM 741 N N . ASN A 1 90 ? -11.281 -8.190 -6.876 1.00 92.62 90 ASN A N 1
ATOM 742 C CA . ASN A 1 90 ? -11.861 -6.941 -7.343 1.00 92.62 90 ASN A CA 1
ATOM 743 C C . ASN A 1 90 ? -10.771 -5.959 -7.784 1.00 92.62 90 ASN A C 1
ATOM 745 O O . ASN A 1 90 ? -9.617 -6.060 -7.369 1.00 92.62 90 ASN A O 1
ATOM 749 N N . ASP A 1 91 ? -11.168 -4.981 -8.593 1.00 92.19 91 ASP A N 1
ATOM 750 C CA . ASP A 1 91 ? -10.245 -3.993 -9.162 1.00 92.19 91 ASP A CA 1
ATOM 751 C C . ASP A 1 91 ? -9.559 -3.143 -8.084 1.00 92.19 91 ASP A C 1
ATOM 753 O O . ASP A 1 91 ? -8.422 -2.718 -8.259 1.00 92.19 91 ASP A O 1
ATOM 757 N N . LYS A 1 92 ? -10.217 -2.941 -6.933 1.00 92.12 92 LYS A N 1
ATOM 758 C CA . LYS A 1 92 ? -9.646 -2.195 -5.802 1.00 92.12 92 LYS A CA 1
ATOM 759 C C . LYS A 1 92 ? -8.477 -2.937 -5.158 1.00 92.12 92 LYS A C 1
ATOM 761 O O . LYS A 1 92 ? -7.458 -2.329 -4.861 1.00 92.12 92 LYS A O 1
ATOM 766 N N . GLU A 1 93 ? -8.615 -4.244 -4.960 1.00 93.12 93 GLU A N 1
ATOM 767 C CA . GLU A 1 93 ? -7.563 -5.123 -4.447 1.00 93.12 93 GLU A CA 1
ATOM 768 C C . GLU A 1 93 ? -6.392 -5.194 -5.432 1.00 93.12 93 GLU A C 1
ATOM 770 O O . GLU A 1 93 ? -5.237 -5.165 -5.010 1.00 93.12 93 GLU A O 1
ATOM 775 N N . ILE A 1 94 ? -6.682 -5.236 -6.738 1.00 95.38 94 ILE A N 1
ATOM 776 C CA . ILE A 1 94 ? -5.661 -5.178 -7.792 1.00 95.38 94 ILE A CA 1
ATOM 777 C C . ILE A 1 94 ? -4.913 -3.848 -7.736 1.00 95.38 94 ILE A C 1
ATOM 779 O O . ILE A 1 94 ? -3.685 -3.848 -7.739 1.00 95.38 94 ILE A O 1
ATOM 783 N N . GLU A 1 95 ? -5.617 -2.722 -7.643 1.00 96.31 95 GLU A N 1
ATOM 784 C CA . GLU A 1 95 ? -5.005 -1.397 -7.561 1.00 96.31 95 GLU A CA 1
ATOM 785 C C . GLU A 1 95 ? -4.151 -1.228 -6.300 1.00 96.31 95 GLU A C 1
ATOM 787 O O . GLU A 1 95 ? -2.995 -0.815 -6.399 1.00 96.31 95 GLU A O 1
ATOM 792 N N . GLU A 1 96 ? -4.673 -1.609 -5.131 1.00 96.12 96 GLU A N 1
ATOM 793 C CA . GLU A 1 96 ? -3.938 -1.539 -3.867 1.00 96.12 96 GLU A CA 1
ATOM 794 C C . GLU A 1 96 ? -2.671 -2.398 -3.909 1.00 96.12 96 GLU A C 1
ATOM 796 O O . GLU A 1 96 ? -1.581 -1.942 -3.547 1.00 96.12 96 GLU A O 1
ATOM 801 N N . TYR A 1 97 ? -2.794 -3.639 -4.384 1.00 96.00 97 TYR A N 1
ATOM 802 C CA . TYR A 1 97 ? -1.658 -4.544 -4.480 1.00 96.00 97 TYR A CA 1
ATOM 803 C C . TYR A 1 97 ? -0.626 -4.053 -5.500 1.00 96.00 97 TYR A C 1
ATOM 805 O O . TYR A 1 97 ? 0.574 -4.103 -5.231 1.00 96.00 97 TYR A O 1
ATOM 813 N N . SER A 1 98 ? -1.074 -3.511 -6.632 1.00 96.12 98 SER A N 1
ATOM 814 C CA . SER A 1 98 ? -0.197 -2.953 -7.668 1.00 96.12 98 SER A CA 1
ATOM 815 C C . SER A 1 98 ? 0.571 -1.736 -7.159 1.00 96.12 98 SER A C 1
ATOM 817 O O . SER A 1 98 ? 1.789 -1.668 -7.320 1.00 96.12 98 SER A O 1
ATOM 819 N N . ALA A 1 99 ? -0.102 -0.821 -6.453 1.00 96.00 99 ALA A N 1
ATOM 820 C CA . ALA A 1 99 ? 0.544 0.315 -5.800 1.00 96.00 99 ALA A CA 1
ATOM 821 C C . ALA A 1 99 ? 1.571 -0.147 -4.752 1.00 96.00 99 ALA A C 1
ATOM 823 O O . ALA A 1 99 ? 2.658 0.420 -4.648 1.00 96.00 99 ALA A O 1
ATOM 824 N N . SER A 1 100 ? 1.271 -1.221 -4.014 1.00 96.06 100 SER A N 1
ATOM 825 C CA . SER A 1 100 ? 2.198 -1.809 -3.041 1.00 96.06 100 SER A CA 1
ATOM 826 C C . SER A 1 100 ? 3.425 -2.428 -3.716 1.00 96.06 100 SER A C 1
ATOM 828 O O . SER A 1 100 ? 4.551 -2.237 -3.243 1.00 96.06 100 SER A O 1
ATOM 830 N N . CYS A 1 101 ? 3.238 -3.116 -4.846 1.00 94.75 101 CYS A N 1
ATOM 831 C CA . CYS A 1 101 ? 4.336 -3.641 -5.655 1.00 94.75 101 CYS A CA 1
ATOM 832 C C . CYS A 1 101 ? 5.219 -2.510 -6.184 1.00 94.75 101 CYS A C 1
ATOM 834 O O . CYS A 1 101 ? 6.441 -2.614 -6.093 1.00 94.75 101 CYS A O 1
ATOM 836 N N . LEU A 1 102 ? 4.611 -1.424 -6.675 1.00 94.69 102 LEU A N 1
ATOM 837 C CA . LEU A 1 102 ? 5.329 -0.254 -7.176 1.00 94.69 102 LEU A CA 1
ATOM 838 C C . LEU A 1 102 ? 6.151 0.409 -6.061 1.00 94.69 102 LEU A C 1
ATOM 840 O O . LEU A 1 102 ? 7.354 0.605 -6.218 1.00 94.69 102 LEU A O 1
ATOM 844 N N . ALA A 1 103 ? 5.537 0.674 -4.905 1.00 93.19 103 ALA A N 1
ATOM 845 C CA . ALA A 1 103 ? 6.210 1.296 -3.765 1.00 93.19 103 ALA A CA 1
ATOM 846 C C . ALA A 1 103 ? 7.365 0.439 -3.218 1.00 93.19 103 ALA A C 1
ATOM 848 O O . ALA A 1 103 ? 8.424 0.959 -2.884 1.00 93.19 103 ALA A O 1
ATOM 849 N N . SER A 1 104 ? 7.196 -0.882 -3.145 1.00 92.25 104 SER A N 1
ATOM 850 C CA . SER A 1 104 ? 8.242 -1.789 -2.646 1.00 92.25 104 SER A CA 1
ATOM 851 C C . SER A 1 104 ? 9.313 -2.147 -3.683 1.00 92.25 104 SER A C 1
ATOM 853 O O . SER A 1 104 ? 10.377 -2.640 -3.309 1.00 92.25 104 SER A O 1
ATOM 855 N N . GLY A 1 105 ? 9.049 -1.934 -4.975 1.00 91.62 105 GLY A N 1
ATOM 856 C CA . GLY A 1 105 ? 9.911 -2.396 -6.065 1.00 91.62 105 GLY A CA 1
ATOM 857 C C . GLY A 1 105 ? 9.827 -3.902 -6.339 1.00 91.62 105 GLY A C 1
ATOM 858 O O . GLY A 1 105 ? 10.695 -4.447 -7.018 1.00 91.62 105 GLY A O 1
ATOM 859 N N . ALA A 1 106 ? 8.808 -4.599 -5.825 1.00 91.75 106 ALA A N 1
ATOM 860 C CA . ALA A 1 106 ? 8.685 -6.054 -5.954 1.00 91.75 106 ALA A CA 1
ATOM 861 C C . ALA A 1 106 ? 8.618 -6.528 -7.420 1.00 91.75 106 ALA A C 1
ATOM 863 O O . ALA A 1 106 ? 9.165 -7.580 -7.754 1.00 91.75 106 ALA A O 1
ATOM 864 N N . TYR A 1 107 ? 8.012 -5.724 -8.302 1.00 91.81 107 TYR A N 1
ATOM 865 C CA . TYR A 1 107 ? 7.861 -6.028 -9.731 1.00 91.81 107 TYR A CA 1
ATOM 866 C C . TYR A 1 107 ? 9.193 -6.163 -10.479 1.00 91.81 107 TYR A C 1
ATOM 868 O O . TYR A 1 107 ? 9.269 -6.864 -11.485 1.00 91.81 107 TYR A O 1
ATOM 876 N N . MET A 1 108 ? 10.276 -5.567 -9.966 1.00 91.44 108 MET A N 1
ATOM 877 C CA . MET A 1 108 ? 11.607 -5.678 -10.573 1.00 91.44 108 MET A CA 1
ATOM 878 C C . MET A 1 108 ? 12.125 -7.123 -10.602 1.00 91.44 108 MET A C 1
ATOM 880 O O . MET A 1 108 ? 12.978 -7.464 -11.424 1.00 91.44 108 MET A O 1
ATOM 884 N N . TYR A 1 109 ? 11.612 -7.973 -9.713 1.00 90.19 109 TYR A N 1
ATOM 885 C CA . TYR A 1 109 ? 12.013 -9.372 -9.590 1.00 90.19 109 TYR A CA 1
ATOM 886 C C . TYR A 1 109 ? 11.115 -10.330 -10.379 1.00 90.19 109 TYR A C 1
ATOM 888 O O . TYR A 1 109 ? 11.362 -11.533 -10.368 1.00 90.19 109 TYR A O 1
ATOM 896 N N . TRP A 1 110 ? 10.091 -9.832 -11.077 1.00 92.31 110 TRP A N 1
ATOM 897 C CA . TRP A 1 110 ? 9.249 -10.659 -11.938 1.00 92.31 110 TRP A CA 1
ATOM 898 C C . TRP A 1 110 ? 9.989 -11.005 -13.233 1.00 92.31 110 TRP A C 1
ATOM 900 O O . TRP A 1 110 ? 10.611 -10.143 -13.859 1.00 92.31 110 TRP A O 1
ATOM 910 N N . GLU A 1 111 ? 9.968 -12.281 -13.624 1.00 84.31 111 GLU A N 1
ATOM 911 C CA . GLU A 1 111 ? 10.751 -12.780 -14.764 1.00 84.31 111 GLU A CA 1
ATOM 912 C C . GLU A 1 111 ? 10.329 -12.104 -16.075 1.00 84.31 111 GLU A C 1
ATOM 914 O O . GLU A 1 111 ? 11.184 -11.523 -16.747 1.00 84.31 111 GLU A O 1
ATOM 919 N N . ASP A 1 112 ? 9.022 -12.062 -16.352 1.00 85.56 112 ASP A N 1
ATOM 920 C CA . ASP A 1 112 ? 8.441 -11.575 -17.613 1.00 85.56 112 ASP A CA 1
ATOM 921 C C . ASP A 1 112 ? 8.103 -10.073 -17.631 1.00 85.56 112 ASP A C 1
ATOM 923 O O . ASP A 1 112 ? 7.589 -9.553 -18.626 1.00 85.56 112 ASP A O 1
ATOM 927 N N . PHE A 1 113 ? 8.382 -9.345 -16.545 1.00 89.44 113 PHE A N 1
ATOM 928 C CA . PHE A 1 113 ? 8.091 -7.914 -16.476 1.00 89.44 113 PHE A CA 1
ATOM 929 C C . PHE A 1 113 ? 9.169 -7.097 -17.195 1.00 89.44 113 PHE A C 1
ATOM 931 O O . PHE A 1 113 ? 10.364 -7.272 -16.951 1.00 89.44 113 PHE A O 1
ATOM 938 N N . LYS A 1 114 ? 8.760 -6.204 -18.101 1.00 82.19 114 LYS A N 1
ATOM 939 C CA . LYS A 1 114 ? 9.685 -5.500 -19.002 1.00 82.19 114 LYS A CA 1
ATOM 940 C C . LYS A 1 114 ? 10.389 -4.324 -18.328 1.00 82.19 114 LYS A C 1
ATOM 942 O O . LYS A 1 114 ? 11.613 -4.229 -18.424 1.00 82.19 114 LYS A O 1
ATOM 947 N N . ASP A 1 115 ? 9.644 -3.441 -17.663 1.00 83.19 115 ASP A N 1
ATOM 948 C CA . ASP A 1 115 ? 10.210 -2.229 -17.062 1.00 83.19 115 ASP A CA 1
ATOM 949 C C . ASP A 1 115 ? 10.758 -2.500 -15.649 1.00 83.19 115 ASP A C 1
ATOM 951 O O . ASP A 1 115 ? 10.057 -2.445 -14.641 1.00 83.19 115 ASP A O 1
ATOM 955 N N . LYS A 1 116 ? 12.053 -2.824 -15.562 1.00 84.25 116 LYS A N 1
ATOM 956 C CA . LYS A 1 116 ? 12.746 -3.138 -14.300 1.00 84.25 116 LYS A CA 1
ATOM 957 C C . LYS A 1 116 ? 13.534 -1.943 -13.765 1.00 84.25 116 LYS A C 1
ATOM 959 O O . LYS A 1 116 ? 14.751 -2.024 -13.585 1.00 84.25 116 LYS A O 1
ATOM 964 N N . ARG A 1 117 ? 12.854 -0.832 -13.486 1.00 83.75 117 ARG A N 1
ATOM 965 C CA . ARG A 1 117 ? 13.448 0.352 -12.838 1.00 83.75 117 ARG A CA 1
ATOM 966 C C . ARG A 1 117 ? 12.674 0.736 -11.590 1.00 83.75 117 ARG A C 1
ATOM 968 O O . ARG A 1 117 ? 11.455 0.657 -11.606 1.00 83.75 117 ARG A O 1
ATOM 975 N N . LEU A 1 118 ? 13.357 1.217 -10.552 1.00 74.75 118 LEU A N 1
ATOM 976 C CA . LEU A 1 118 ? 12.708 1.853 -9.404 1.00 74.75 118 LEU A CA 1
ATOM 977 C C . LEU A 1 118 ? 12.662 3.374 -9.631 1.00 74.75 118 LEU A C 1
ATOM 979 O O . LEU A 1 118 ? 13.723 3.962 -9.879 1.00 74.75 118 LEU A O 1
ATOM 983 N N . PRO A 1 119 ? 11.498 4.040 -9.52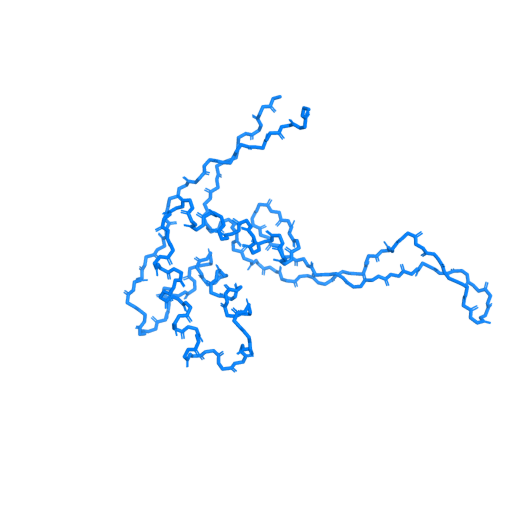7 1.00 77.75 119 PRO A N 1
ATOM 984 C CA . PRO A 1 119 ? 11.433 5.495 -9.570 1.00 77.75 119 PRO A CA 1
ATOM 985 C C . PRO A 1 119 ? 12.256 6.112 -8.428 1.00 77.75 119 PRO A C 1
ATOM 987 O O . PRO A 1 119 ? 11.869 6.074 -7.263 1.00 77.75 119 PRO A O 1
ATOM 990 N N . ALA A 1 120 ? 13.412 6.694 -8.757 1.00 69.19 120 ALA A N 1
ATOM 991 C CA . ALA A 1 120 ? 14.302 7.346 -7.788 1.00 69.19 120 ALA A CA 1
ATOM 992 C C . ALA A 1 120 ? 13.924 8.816 -7.510 1.00 69.19 120 ALA A C 1
ATOM 994 O O . ALA A 1 120 ? 14.620 9.523 -6.774 1.00 69.19 120 ALA A O 1
ATOM 995 N N . HIS A 1 121 ? 12.846 9.293 -8.133 1.00 76.56 121 HIS A N 1
ATOM 996 C CA . HIS A 1 121 ? 12.371 10.661 -8.008 1.00 76.56 121 HIS A CA 1
ATOM 997 C C . HIS A 1 121 ? 11.899 10.951 -6.576 1.00 76.56 121 HIS A C 1
ATOM 999 O O . HIS A 1 121 ? 11.218 10.143 -5.941 1.00 76.56 121 HIS A O 1
ATOM 1005 N N . LYS A 1 122 ? 12.273 12.130 -6.073 1.00 76.94 122 LYS A N 1
ATOM 1006 C CA . LYS A 1 122 ? 11.879 12.623 -4.751 1.00 76.94 122 LYS A CA 1
ATOM 1007 C C . LYS A 1 122 ? 10.796 13.685 -4.905 1.00 76.94 122 LYS A C 1
ATOM 1009 O O . LYS A 1 122 ? 10.931 14.580 -5.736 1.00 76.94 122 LYS A O 1
ATOM 1014 N N . VAL A 1 123 ? 9.759 13.599 -4.081 1.00 77.75 123 VAL A N 1
ATOM 1015 C CA . VAL A 1 123 ? 8.666 14.570 -3.990 1.00 77.75 123 VAL A CA 1
ATOM 1016 C C . VAL A 1 123 ? 8.848 15.402 -2.728 1.00 77.75 123 VAL A C 1
ATOM 1018 O O . VAL A 1 123 ? 9.180 14.880 -1.663 1.00 77.75 123 VAL A O 1
ATOM 1021 N N . PHE A 1 124 ? 8.624 16.707 -2.844 1.00 75.06 124 PHE A N 1
ATOM 1022 C CA . PHE A 1 124 ? 8.560 17.610 -1.701 1.00 75.06 124 PHE A CA 1
ATOM 1023 C C . PHE A 1 124 ? 7.101 17.731 -1.261 1.00 75.06 124 PHE A C 1
ATOM 1025 O O . PHE A 1 124 ? 6.272 18.243 -2.011 1.00 75.06 124 PHE A O 1
ATOM 1032 N N . ILE A 1 125 ? 6.792 17.255 -0.057 1.00 74.88 125 ILE A N 1
ATOM 1033 C CA . ILE A 1 125 ? 5.486 17.424 0.577 1.00 74.88 125 ILE A CA 1
ATOM 1034 C C . ILE A 1 125 ? 5.582 18.592 1.550 1.00 74.88 125 ILE A C 1
ATOM 1036 O O . ILE A 1 125 ? 6.454 18.625 2.421 1.00 74.88 125 ILE A O 1
ATOM 1040 N N . PHE A 1 126 ? 4.668 19.544 1.396 1.00 72.69 126 PHE A N 1
ATOM 1041 C CA . PHE A 1 126 ? 4.495 20.660 2.312 1.00 72.69 126 PHE A CA 1
ATOM 1042 C C . PHE A 1 126 ? 3.260 20.376 3.163 1.00 72.69 126 PHE A C 1
ATOM 1044 O O . PHE A 1 126 ? 2.138 20.415 2.661 1.00 72.69 126 PHE A O 1
ATOM 1051 N N . GLU A 1 127 ? 3.461 20.067 4.442 1.00 69.06 127 GLU A N 1
ATOM 1052 C CA . GLU A 1 127 ? 2.360 19.978 5.397 1.00 69.06 127 GLU A CA 1
ATOM 1053 C C . GLU A 1 127 ? 1.998 21.415 5.800 1.00 69.06 127 GLU A C 1
ATOM 1055 O O . GLU A 1 127 ? 2.743 22.109 6.499 1.00 69.06 127 GLU A O 1
ATOM 1060 N N . GLY A 1 128 ? 0.879 21.911 5.264 1.00 52.81 128 GLY A N 1
ATOM 1061 C CA . GLY A 1 128 ? 0.307 23.184 5.681 1.00 52.81 128 GLY A CA 1
ATOM 1062 C C . GLY A 1 128 ? -0.207 23.049 7.108 1.00 52.81 128 GLY A C 1
ATOM 1063 O O . GLY A 1 128 ? -1.101 22.249 7.357 1.00 52.81 128 GLY A O 1
ATOM 1064 N N . GLY A 1 129 ? 0.366 23.807 8.045 1.00 43.53 129 GLY A N 1
ATOM 1065 C CA . GLY A 1 129 ? -0.247 23.971 9.360 1.00 43.53 129 GLY A CA 1
ATOM 1066 C C . GLY A 1 129 ? -1.637 24.579 9.188 1.00 43.53 129 GLY A C 1
ATOM 1067 O O . GLY A 1 129 ? -1.774 25.528 8.414 1.00 43.53 129 GLY A O 1
ATOM 1068 N N . ASP A 1 130 ? -2.631 24.013 9.874 1.00 43.59 130 ASP A N 1
ATOM 1069 C CA . ASP A 1 130 ? -4.002 24.524 9.903 1.00 43.59 1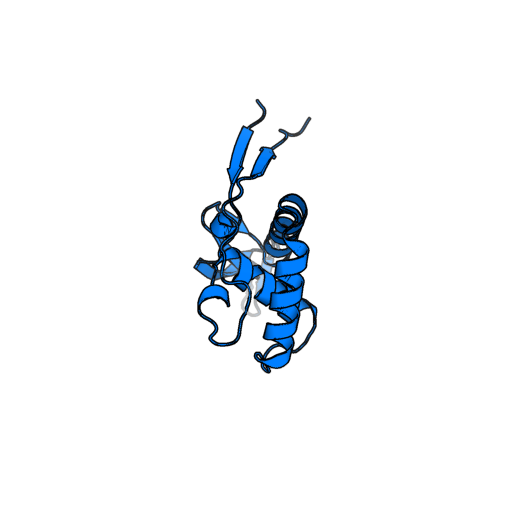30 ASP A CA 1
ATOM 1070 C C . ASP A 1 130 ? -3.987 26.051 10.122 1.00 43.59 130 ASP A C 1
ATOM 1072 O O . ASP A 1 130 ? -3.500 26.533 11.151 1.00 43.59 130 ASP A O 1
ATOM 1076 N N . PHE A 1 131 ? -4.485 26.802 9.136 1.00 41.62 131 PHE A N 1
ATOM 1077 C CA . PHE A 1 131 ? -4.829 28.220 9.256 1.00 41.62 131 PHE A CA 1
ATOM 1078 C C . PHE A 1 131 ? -6.345 28.370 9.186 1.00 41.62 131 PHE A C 1
ATOM 1080 O O . PHE A 1 131 ? -6.950 27.755 8.278 1.00 41.62 131 PHE A O 1
#

Foldseek 3Di:
DWDKDKDDLLQLAFPDKDKDWAFPPDWDQDPVRDIDTDTDIFIWTQGNVGIDGLVVSLVVLVVVCVVLVVVVVLVLLLVVCVVPVVVQDDSVSSSSVSSNCLNNQVLLPDPPRDDNDRSPDIDMDTDDDDD

Sequence (131 aa):
MIDMKIVCISDYAIHHRIGRSEPTGTTYTTRFGNTRHKNVFKEFYQTNIGEFTPEKWLEVTLQIIQTLMENELLEEIKEYVAGHCVWLKNDKEIEEYSASCLASGAYMYWEDFKDKRLPAHKVFIFEGGDF

Radius of gyration: 18.97 Å; chains: 1; bounding box: 40×43×54 Å

Secondary structure (DSSP, 8-state):
-PEEEEEEGGGG--SEEEEEEEEEEEEEE-TTS-EEEEEEEEEEEEETTEEE-HHHHHHHHHHHHHHTT-HHHHHHHHHHHHHH-TT--SHHHHHHHHHHHHHHTGGGG-TT-S-------EEEEEE----